Protein AF-A0A3S5CSG3-F1 (afdb_monomer_lite)

Sequence (72 aa):
MNPKEEANRMHVYSIVACPTGKWGASCIESCECVNGVECDRQTGQCICFPGFTGHGCTERKLMHFPRGNGLQ

pLDDT: mean 74.48, std 15.41, range [40.0, 91.25]

InterPro domains:
  IPR000742 EGF-like domain [PS00022] (46-57)
  IPR000742 EGF-like domain [PS01186] (46-57)

Secondary structure (DSSP, 8-state):
--TTSTT---------PPPTTEESTTS-EEP--SSEEEE-TTT--EEEPTTEESTTS-EE--------PPP-

Foldseek 3Di:
DDPPPPPVVPPVLDPVQQPFQAADSVRPHGQQAPQFDGADRYPSAGHHDPQFDDRNSPRGNPPPPVPPPDDD

Radius of gyration: 20.18 Å; chains: 1; bounding box: 50×19×66 Å

Organism: NCBI:txid117903

Structure (mmCIF, N/CA/C/O backbone):
data_AF-A0A3S5CSG3-F1
#
_entry.id   AF-A0A3S5CSG3-F1
#
loop_
_atom_site.group_PDB
_atom_site.id
_atom_site.type_symbol
_atom_site.label_atom_id
_atom_site.label_alt_id
_atom_site.lab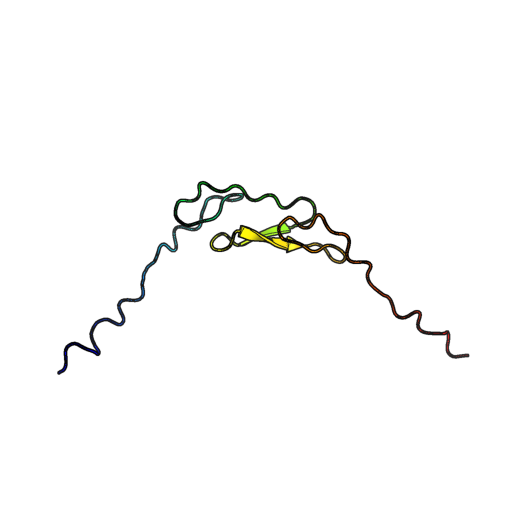el_comp_id
_atom_site.label_asym_id
_atom_site.label_entity_id
_atom_site.label_seq_id
_atom_site.pdbx_PDB_ins_code
_atom_site.Cartn_x
_atom_site.Cartn_y
_atom_site.Cartn_z
_atom_site.occupancy
_atom_site.B_iso_or_equiv
_atom_site.auth_seq_id
_atom_site.auth_comp_id
_atom_site.auth_asym_id
_atom_site.auth_atom_id
_atom_site.pdbx_PDB_model_num
ATOM 1 N N . MET A 1 1 ? -5.987 -3.567 -43.893 1.00 46.31 1 MET A N 1
ATOM 2 C CA . MET A 1 1 ? -5.663 -3.825 -42.474 1.00 46.31 1 MET A CA 1
ATOM 3 C C . MET A 1 1 ? -4.631 -2.793 -42.061 1.00 46.31 1 MET A C 1
ATOM 5 O O . MET A 1 1 ? -3.660 -2.614 -42.786 1.00 46.31 1 MET A O 1
ATOM 9 N N . ASN A 1 2 ? -4.942 -1.990 -41.043 1.00 40.00 2 ASN A N 1
ATOM 10 C CA . ASN A 1 2 ? -4.250 -0.737 -40.731 1.00 40.00 2 ASN A CA 1
ATOM 11 C C . ASN A 1 2 ? -3.354 -0.927 -39.483 1.00 40.00 2 ASN A C 1
ATOM 13 O O . ASN A 1 2 ? -3.818 -1.532 -38.518 1.00 40.00 2 ASN A O 1
ATOM 17 N N . PRO A 1 3 ? -2.131 -0.364 -39.439 1.00 54.34 3 PRO A N 1
ATOM 18 C CA . PRO A 1 3 ? -1.138 -0.497 -38.351 1.00 54.34 3 PRO A CA 1
ATOM 19 C C . PRO A 1 3 ? -1.539 0.091 -36.979 1.00 54.34 3 PRO A C 1
ATOM 21 O O . PRO A 1 3 ? -0.685 0.335 -36.132 1.00 54.34 3 PRO A O 1
ATOM 24 N N . LYS A 1 4 ? -2.829 0.359 -36.751 1.00 52.47 4 LYS A N 1
ATOM 25 C CA . LYS A 1 4 ? -3.364 0.980 -35.527 1.00 52.47 4 LYS A CA 1
ATOM 26 C C . LYS A 1 4 ? -4.099 -0.018 -34.631 1.00 52.47 4 LYS A C 1
ATOM 28 O O . LYS A 1 4 ? -4.264 0.244 -33.447 1.00 52.47 4 LYS A O 1
ATOM 33 N N . GLU A 1 5 ? -4.520 -1.151 -35.193 1.00 57.06 5 GLU A N 1
ATOM 34 C CA . GLU A 1 5 ? -5.295 -2.182 -34.489 1.00 57.06 5 GLU A CA 1
ATOM 35 C C . GLU A 1 5 ? -4.421 -3.341 -33.970 1.0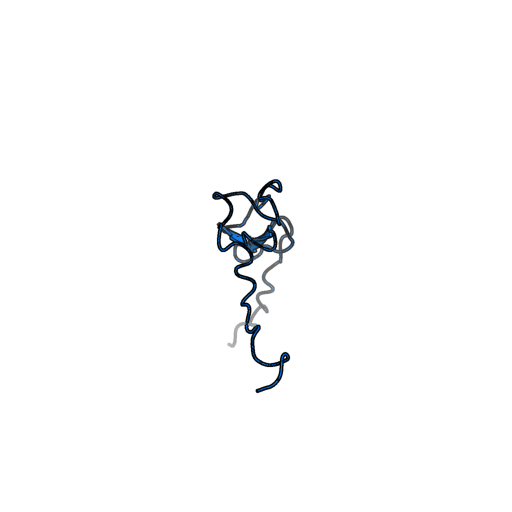0 57.06 5 GLU A C 1
ATOM 37 O O . GLU A 1 5 ? -4.845 -4.086 -33.093 1.00 57.06 5 GLU A O 1
ATOM 42 N N . GLU A 1 6 ? -3.175 -3.467 -34.440 1.00 49.31 6 GLU A N 1
ATOM 43 C CA . GLU A 1 6 ? -2.324 -4.656 -34.237 1.00 49.31 6 GLU A CA 1
ATOM 44 C C . GLU A 1 6 ? -1.261 -4.512 -33.132 1.00 49.31 6 GLU A C 1
ATOM 46 O O . GLU A 1 6 ? -0.213 -5.153 -33.139 1.00 49.31 6 GLU A O 1
ATOM 51 N N . ALA A 1 7 ? -1.544 -3.664 -32.149 1.00 46.91 7 ALA A N 1
ATOM 52 C CA . ALA A 1 7 ? -0.869 -3.688 -30.860 1.00 46.91 7 ALA A CA 1
ATOM 53 C C . ALA A 1 7 ? -1.788 -3.077 -29.789 1.00 46.91 7 ALA A C 1
ATOM 55 O O . ALA A 1 7 ? -1.377 -2.240 -28.992 1.00 46.91 7 ALA A O 1
ATOM 56 N N . ASN A 1 8 ? -2.995 -3.613 -29.616 1.00 54.22 8 ASN A N 1
ATOM 57 C CA . ASN A 1 8 ? -3.290 -4.610 -28.570 1.00 54.22 8 ASN A CA 1
ATOM 58 C C . ASN A 1 8 ? -2.078 -5.430 -28.043 1.00 54.22 8 ASN A C 1
ATOM 60 O O . ASN A 1 8 ? -2.143 -6.629 -27.797 1.00 54.22 8 ASN A O 1
ATOM 64 N N . ARG A 1 9 ? -0.936 -4.766 -27.856 1.00 53.69 9 ARG A N 1
ATOM 65 C CA . ARG A 1 9 ? 0.193 -5.185 -27.065 1.00 53.69 9 ARG A CA 1
ATOM 66 C C . ARG A 1 9 ? -0.203 -4.672 -25.709 1.00 53.69 9 ARG A C 1
ATOM 68 O O . ARG A 1 9 ? 0.222 -3.599 -25.284 1.00 53.69 9 ARG A O 1
ATOM 75 N N . MET A 1 10 ? -1.107 -5.435 -25.093 1.00 50.56 10 MET A N 1
ATOM 76 C CA . MET A 1 10 ? -1.115 -5.634 -23.660 1.00 50.56 10 MET A CA 1
ATOM 77 C C . MET A 1 10 ? 0.333 -5.432 -23.243 1.00 50.56 10 MET A C 1
ATOM 79 O O . MET A 1 10 ? 1.206 -6.214 -23.634 1.00 50.56 10 MET A O 1
ATOM 83 N N . HIS A 1 11 ? 0.627 -4.285 -22.630 1.00 54.09 11 HIS A N 1
ATOM 84 C CA . HIS A 1 11 ? 1.852 -4.168 -21.883 1.00 54.09 11 HIS A CA 1
ATOM 85 C C . HIS A 1 11 ? 1.665 -5.288 -20.876 1.00 54.09 11 HIS A C 1
ATOM 87 O O . HIS A 1 11 ? 0.993 -5.128 -19.861 1.00 54.09 11 HIS A O 1
ATOM 93 N N . VAL A 1 12 ? 2.221 -6.455 -21.198 1.00 56.66 12 VAL A N 1
ATOM 94 C CA . VAL A 1 12 ? 2.632 -7.467 -20.245 1.00 56.66 12 VAL A CA 1
ATOM 95 C C . VAL A 1 12 ? 3.767 -6.789 -19.479 1.00 56.66 12 VAL A C 1
ATOM 97 O O . VAL A 1 12 ? 4.927 -7.178 -19.537 1.00 56.66 12 VAL A O 1
ATOM 100 N N . TYR A 1 13 ? 3.441 -5.659 -18.850 1.00 56.69 13 TYR A N 1
ATOM 101 C CA . TYR A 1 13 ? 4.242 -4.958 -17.896 1.00 56.69 13 TYR A CA 1
ATOM 102 C C . TYR A 1 13 ? 4.104 -5.837 -16.681 1.00 56.69 13 TYR A C 1
ATOM 104 O O . TYR A 1 13 ? 3.203 -5.688 -15.867 1.00 56.69 13 TYR A O 1
ATOM 112 N N . SER A 1 14 ? 4.933 -6.871 -16.704 1.00 57.28 14 SER A N 1
ATOM 113 C CA . SER A 1 14 ? 5.414 -7.514 -15.516 1.00 57.28 14 SER A CA 1
ATOM 114 C C . SER A 1 14 ? 4.299 -7.828 -14.518 1.00 57.28 14 SER A C 1
ATOM 116 O O . SER A 1 14 ? 4.214 -7.231 -13.452 1.00 57.28 14 SER A O 1
ATOM 118 N N . ILE A 1 15 ? 3.525 -8.884 -14.788 1.00 60.81 15 ILE A N 1
ATOM 119 C CA . ILE A 1 15 ? 2.927 -9.647 -13.681 1.00 60.81 15 ILE A CA 1
ATOM 120 C C . ILE A 1 15 ? 4.009 -10.354 -12.839 1.00 60.81 15 ILE A C 1
ATOM 122 O O . ILE A 1 15 ? 3.699 -11.304 -12.122 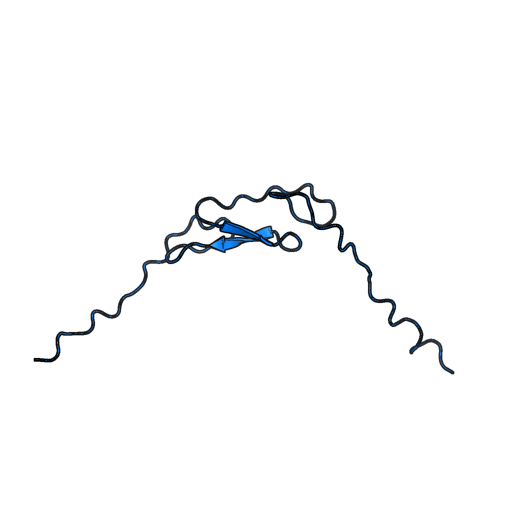1.00 60.81 15 ILE A O 1
ATOM 126 N N . VAL A 1 16 ? 5.285 -9.940 -12.922 1.00 62.03 16 VAL A N 1
ATOM 127 C CA . VAL A 1 16 ? 6.273 -10.235 -11.889 1.00 62.03 16 VAL A CA 1
ATOM 128 C C . VAL A 1 16 ? 5.804 -9.471 -10.662 1.00 62.03 16 VAL A C 1
ATOM 130 O O . VAL A 1 16 ? 6.210 -8.345 -10.390 1.00 62.03 16 VAL A O 1
ATOM 133 N N . ALA A 1 17 ? 4.859 -10.085 -9.958 1.00 69.12 17 ALA A N 1
ATOM 134 C CA . ALA A 1 17 ? 4.463 -9.683 -8.636 1.00 69.12 17 ALA A CA 1
ATOM 135 C C . ALA A 1 17 ? 5.748 -9.584 -7.819 1.00 69.12 17 ALA A C 1
ATOM 137 O O . ALA A 1 17 ? 6.491 -10.562 -7.697 1.00 69.12 17 ALA A O 1
ATOM 138 N N . CYS A 1 18 ? 6.020 -8.395 -7.291 1.00 76.62 18 CYS A N 1
ATOM 139 C CA . CYS A 1 18 ? 7.134 -8.221 -6.382 1.00 76.62 18 CYS A CA 1
ATOM 140 C C . CYS A 1 18 ? 7.047 -9.242 -5.244 1.00 76.62 18 CYS A C 1
ATOM 142 O O . CYS A 1 18 ? 5.936 -9.626 -4.857 1.00 76.62 18 CYS A O 1
ATOM 144 N N . PRO A 1 19 ? 8.182 -9.722 -4.710 1.00 81.75 19 PRO A N 1
ATOM 145 C CA . PRO A 1 19 ? 8.156 -10.577 -3.533 1.00 81.75 19 PRO A CA 1
ATOM 146 C C . PRO A 1 19 ? 7.383 -9.884 -2.404 1.00 81.75 19 PRO A C 1
ATOM 148 O O . PRO A 1 19 ? 7.307 -8.655 -2.352 1.00 81.75 19 PRO A O 1
ATOM 151 N N . THR A 1 20 ? 6.779 -10.674 -1.517 1.00 81.38 20 THR A N 1
ATOM 152 C CA . THR A 1 20 ? 5.979 -10.145 -0.406 1.00 81.38 20 THR A CA 1
ATOM 153 C C . THR A 1 20 ? 6.773 -9.094 0.370 1.00 81.38 20 THR A C 1
ATOM 155 O O . THR A 1 20 ? 7.922 -9.331 0.739 1.00 81.38 20 THR A O 1
ATOM 158 N N . GLY A 1 21 ? 6.160 -7.929 0.594 1.00 83.88 21 GLY A N 1
ATOM 159 C CA . GLY A 1 21 ? 6.797 -6.801 1.273 1.00 83.88 21 GLY A CA 1
ATOM 160 C C . GLY A 1 21 ? 7.593 -5.857 0.366 1.00 83.88 21 GLY A C 1
ATOM 161 O O . GLY A 1 21 ? 8.281 -4.985 0.891 1.00 83.88 21 GLY A O 1
ATOM 162 N N . LYS A 1 22 ? 7.509 -5.998 -0.965 1.00 87.50 22 LYS A N 1
ATOM 163 C CA . LYS A 1 22 ? 8.144 -5.091 -1.934 1.00 87.50 22 LYS A CA 1
ATOM 164 C C . LYS A 1 22 ? 7.178 -4.573 -2.996 1.00 87.50 22 LYS A C 1
ATOM 166 O O . LYS A 1 22 ? 6.206 -5.252 -3.326 1.00 87.50 22 LYS A O 1
ATOM 171 N N . TRP A 1 23 ? 7.482 -3.406 -3.563 1.00 86.94 23 TRP A N 1
ATOM 172 C CA . TRP A 1 23 ? 6.674 -2.767 -4.606 1.00 86.94 23 TRP A CA 1
ATOM 173 C C . TRP A 1 23 ? 7.502 -1.911 -5.585 1.00 86.94 23 TRP A C 1
ATOM 175 O O . TRP A 1 23 ? 8.715 -1.731 -5.425 1.00 86.94 23 TRP A O 1
ATOM 185 N N . GLY A 1 24 ? 6.841 -1.411 -6.632 1.00 82.31 24 GLY A N 1
ATOM 186 C CA . GLY A 1 24 ? 7.411 -0.498 -7.628 1.00 82.31 24 GLY A CA 1
ATOM 187 C C . GLY A 1 24 ? 8.019 -1.198 -8.849 1.00 82.31 24 GLY A C 1
ATOM 188 O O . GLY A 1 24 ? 8.100 -2.422 -8.917 1.00 82.31 24 GLY A O 1
ATOM 189 N N . ALA A 1 25 ? 8.480 -0.408 -9.824 1.00 80.69 25 ALA A N 1
ATOM 190 C CA . ALA A 1 25 ? 8.875 -0.894 -11.155 1.00 80.69 25 ALA A CA 1
ATOM 191 C C . ALA A 1 25 ? 9.997 -1.953 -11.170 1.00 80.69 25 ALA A C 1
ATOM 193 O O . ALA A 1 25 ? 10.097 -2.722 -12.125 1.00 80.69 25 ALA A O 1
ATOM 194 N N . SER A 1 26 ? 10.811 -2.000 -10.112 1.00 80.88 26 SER A N 1
ATOM 195 C CA . SER A 1 26 ? 11.926 -2.944 -9.951 1.00 80.88 26 SER A CA 1
ATOM 196 C C . SER A 1 26 ? 11.879 -3.714 -8.626 1.00 80.88 26 SER A C 1
ATOM 198 O O . SER A 1 26 ? 12.872 -4.336 -8.257 1.00 80.88 26 SER A O 1
ATOM 200 N N . CYS A 1 27 ? 10.769 -3.651 -7.877 1.00 84.31 27 CYS A N 1
ATOM 201 C CA . CYS A 1 27 ? 10.650 -4.264 -6.547 1.00 84.31 27 CYS A CA 1
ATOM 202 C C . CYS A 1 27 ? 11.781 -3.861 -5.584 1.00 84.31 27 CYS A C 1
ATOM 204 O O . CYS A 1 27 ? 12.287 -4.683 -4.817 1.00 84.31 27 CYS A O 1
ATOM 206 N N . ILE A 1 28 ? 12.234 -2.611 -5.669 1.00 86.88 28 ILE A N 1
ATOM 207 C CA . ILE A 1 28 ? 13.276 -2.062 -4.792 1.00 86.88 28 ILE A CA 1
ATOM 208 C C . ILE A 1 28 ? 12.664 -1.429 -3.546 1.00 86.88 28 ILE A C 1
ATOM 210 O O . ILE A 1 28 ? 13.228 -1.570 -2.459 1.00 86.88 28 ILE A O 1
ATOM 214 N N . GLU A 1 29 ? 11.478 -0.842 -3.700 1.00 88.12 29 GLU A N 1
ATOM 215 C CA . GLU A 1 29 ? 10.763 -0.178 -2.627 1.00 88.12 29 GLU A CA 1
ATOM 216 C C . GLU A 1 29 ? 10.204 -1.222 -1.666 1.00 88.12 29 GLU A C 1
ATOM 218 O O . GLU A 1 29 ? 9.713 -2.282 -2.073 1.00 88.12 29 GLU A O 1
ATOM 223 N N . SER A 1 30 ? 10.315 -0.935 -0.373 1.00 89.25 30 SER A N 1
ATOM 224 C CA . SER A 1 30 ? 9.810 -1.812 0.681 1.00 89.25 30 SER A CA 1
ATOM 225 C C . SER A 1 30 ? 8.427 -1.348 1.111 1.00 89.25 30 SER A C 1
ATOM 227 O O . SER A 1 30 ? 8.125 -0.156 1.110 1.00 89.25 30 SER A O 1
ATOM 229 N N . CYS A 1 31 ? 7.569 -2.296 1.461 1.00 89.06 31 CYS A N 1
ATOM 230 C CA . CYS A 1 31 ? 6.254 -1.982 1.985 1.00 89.06 31 CYS A CA 1
ATOM 231 C C . CYS A 1 31 ? 6.345 -1.614 3.462 1.00 89.06 31 CYS A C 1
ATOM 233 O O . CYS A 1 31 ? 6.754 -2.428 4.287 1.00 89.06 31 CYS A O 1
ATOM 235 N N . GLU A 1 32 ? 5.912 -0.404 3.795 1.00 89.56 32 GLU A N 1
ATOM 236 C CA . GLU A 1 32 ? 5.975 0.153 5.149 1.00 89.56 32 GLU A CA 1
ATOM 237 C C . GLU A 1 32 ? 4.586 0.177 5.811 1.00 89.56 32 GLU A C 1
ATOM 239 O O . GLU A 1 32 ? 4.148 1.182 6.371 1.00 89.56 32 GLU A O 1
ATOM 244 N N . CYS A 1 33 ? 3.853 -0.938 5.724 1.00 90.69 33 CYS A N 1
ATOM 245 C CA . CYS A 1 33 ? 2.525 -1.068 6.325 1.00 90.69 33 CYS A CA 1
ATOM 246 C C . CYS A 1 33 ? 2.641 -1.396 7.821 1.00 90.69 33 CYS A C 1
ATOM 248 O O . CYS A 1 33 ? 2.874 -2.546 8.183 1.00 90.69 33 CYS A O 1
ATOM 250 N N . VAL A 1 34 ? 2.451 -0.410 8.703 1.00 89.69 34 VAL A N 1
ATOM 251 C CA . VAL A 1 34 ? 2.550 -0.619 10.163 1.00 89.69 34 VAL A CA 1
ATOM 252 C C . VAL A 1 34 ? 1.269 -1.235 10.733 1.00 89.69 34 VAL A C 1
ATOM 254 O O . VAL A 1 34 ? 1.326 -2.215 11.468 1.00 89.69 34 VAL A O 1
ATOM 257 N N . ASN A 1 35 ? 0.103 -0.684 10.375 1.00 88.00 35 ASN A N 1
ATOM 258 C CA . ASN A 1 35 ? -1.219 -1.210 10.759 1.00 88.00 35 ASN A CA 1
ATOM 259 C C . ASN A 1 35 ? -2.017 -1.639 9.521 1.00 88.00 35 ASN A C 1
ATOM 261 O O . ASN A 1 35 ? -3.188 -1.284 9.355 1.00 88.00 35 ASN A O 1
ATOM 265 N N . GLY A 1 36 ? -1.349 -2.343 8.611 1.00 84.31 36 GLY A N 1
ATOM 266 C CA . GLY A 1 36 ? -1.941 -2.865 7.386 1.00 84.31 36 GLY A CA 1
ATOM 267 C C . GLY A 1 36 ? -1.688 -4.358 7.228 1.00 84.31 36 GLY A C 1
ATOM 268 O O . GLY A 1 36 ? -0.863 -4.936 7.931 1.00 84.31 36 GLY A O 1
ATOM 269 N N . VAL A 1 37 ? -2.429 -4.974 6.311 1.00 84.06 37 VAL A N 1
ATOM 270 C CA . VAL A 1 37 ? -2.379 -6.425 6.070 1.00 84.06 37 VAL A CA 1
ATOM 271 C C . VAL A 1 37 ? -1.448 -6.758 4.914 1.00 84.06 37 VAL A C 1
ATOM 273 O O . VAL A 1 37 ? -0.593 -7.630 5.021 1.00 84.06 37 VAL A O 1
ATOM 276 N N . GLU A 1 38 ? -1.619 -6.052 3.802 1.00 83.88 38 GLU A N 1
ATOM 277 C CA . GLU A 1 38 ? -0.863 -6.258 2.574 1.00 83.88 38 GLU A CA 1
ATOM 278 C C . GLU A 1 38 ? -0.661 -4.910 1.878 1.00 83.88 38 GLU A C 1
ATOM 280 O O . GLU A 1 38 ? -1.481 -4.000 2.023 1.00 83.88 38 GLU A O 1
ATOM 285 N N . CYS A 1 39 ? 0.442 -4.786 1.144 1.00 87.00 39 CYS A N 1
ATOM 286 C CA . CYS A 1 39 ? 0.686 -3.684 0.225 1.00 87.00 39 CYS A CA 1
ATOM 287 C C . CYS A 1 39 ? 0.418 -4.121 -1.210 1.00 87.00 39 CYS A C 1
ATOM 289 O O . CYS A 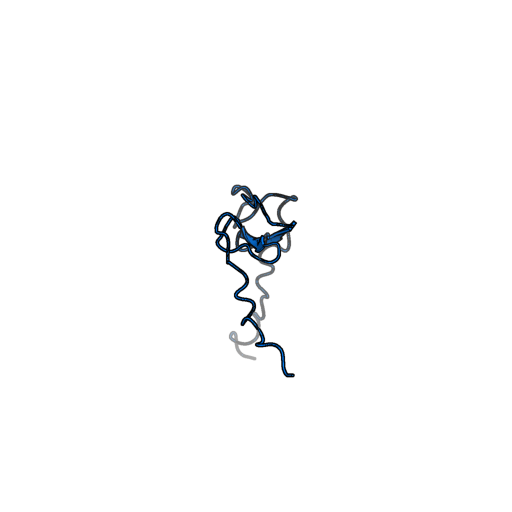1 39 ? 0.802 -5.214 -1.638 1.00 87.00 39 CYS A O 1
ATOM 291 N N . ASP A 1 40 ? -0.182 -3.226 -1.976 1.00 84.00 40 ASP A N 1
ATOM 292 C CA . ASP A 1 40 ? -0.298 -3.380 -3.409 1.00 84.00 40 ASP A CA 1
ATOM 293 C C . ASP A 1 40 ? 1.102 -3.383 -4.041 1.00 84.00 40 ASP A C 1
ATOM 295 O O . ASP A 1 40 ? 1.898 -2.459 -3.875 1.00 84.00 40 ASP A O 1
ATOM 299 N N . ARG A 1 41 ? 1.422 -4.450 -4.772 1.00 80.75 41 ARG A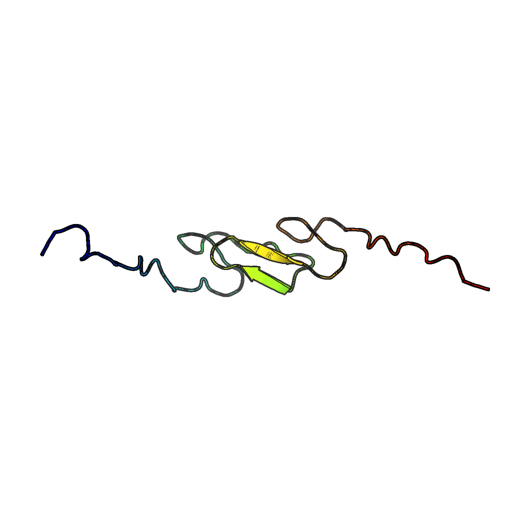 N 1
ATOM 300 C CA . ARG A 1 41 ? 2.773 -4.674 -5.312 1.00 80.75 41 ARG A CA 1
ATOM 301 C C . ARG A 1 41 ? 3.119 -3.711 -6.452 1.00 80.75 41 ARG A C 1
ATOM 303 O O . ARG A 1 41 ? 4.295 -3.565 -6.776 1.00 80.75 41 ARG A O 1
ATOM 310 N N . GLN A 1 42 ? 2.126 -3.061 -7.062 1.00 77.19 42 GLN A N 1
ATOM 311 C CA . GLN A 1 42 ? 2.333 -2.097 -8.144 1.00 77.19 42 GLN A CA 1
ATOM 312 C C . GLN A 1 42 ? 2.465 -0.670 -7.607 1.00 77.19 42 GLN A C 1
ATOM 314 O O . GLN A 1 42 ? 3.354 0.067 -8.025 1.00 77.19 42 GLN A O 1
ATOM 319 N N . THR A 1 43 ? 1.598 -0.291 -6.673 1.00 80.12 43 THR A N 1
ATOM 320 C CA . THR A 1 43 ? 1.456 1.086 -6.181 1.00 80.12 43 THR A CA 1
ATOM 321 C C . THR A 1 43 ? 2.103 1.326 -4.819 1.00 80.12 43 THR A C 1
ATOM 323 O O . THR A 1 43 ? 2.305 2.479 -4.457 1.00 80.12 43 THR A O 1
ATOM 326 N N . GLY A 1 44 ? 2.407 0.271 -4.058 1.00 85.00 44 GLY A N 1
ATOM 327 C CA . GLY A 1 44 ? 2.913 0.360 -2.684 1.00 85.00 44 GLY A CA 1
ATOM 328 C C . GLY A 1 44 ? 1.844 0.630 -1.631 1.00 85.00 44 GLY A C 1
ATOM 329 O O . GLY A 1 44 ? 2.140 0.611 -0.438 1.00 85.00 44 GLY A O 1
ATOM 330 N N . GLN A 1 45 ? 0.596 0.848 -2.048 1.00 86.06 45 GLN A N 1
ATOM 331 C CA . GLN A 1 45 ? -0.469 1.264 -1.151 1.00 86.06 45 GLN A CA 1
ATOM 332 C C . GLN A 1 45 ? -0.893 0.132 -0.209 1.00 86.06 45 GLN A C 1
ATOM 334 O O . GLN A 1 45 ? -1.229 -0.969 -0.643 1.00 86.06 45 GLN A O 1
ATOM 339 N N . CYS A 1 46 ? -0.929 0.420 1.090 1.00 91.06 46 CYS A N 1
ATOM 340 C CA . CYS A 1 46 ? -1.327 -0.544 2.106 1.00 91.06 46 CYS A CA 1
ATOM 341 C C . CYS A 1 46 ? -2.852 -0.664 2.251 1.00 91.06 46 CYS A C 1
ATOM 343 O O . CYS A 1 46 ? -3.583 0.330 2.283 1.00 91.06 46 CYS A O 1
ATOM 345 N N . ILE A 1 47 ? -3.327 -1.894 2.443 1.00 90.12 47 ILE A N 1
ATOM 346 C CA . ILE A 1 47 ? -4.677 -2.180 2.930 1.00 90.12 47 ILE A CA 1
ATOM 347 C C . ILE A 1 47 ? -4.666 -2.023 4.450 1.00 90.12 47 ILE A C 1
ATOM 349 O O . ILE A 1 47 ? -4.145 -2.877 5.172 1.00 90.12 47 ILE A O 1
ATOM 353 N N . CYS A 1 48 ? -5.225 -0.916 4.933 1.00 91.06 48 CYS A N 1
ATOM 354 C CA . CYS A 1 48 ? -5.217 -0.573 6.350 1.00 91.06 48 CYS A CA 1
ATOM 355 C C . CYS A 1 48 ? -6.285 -1.308 7.154 1.00 91.06 48 CYS A C 1
ATOM 357 O O . CYS A 1 48 ? -7.405 -1.525 6.686 1.00 91.06 48 CYS A O 1
ATOM 359 N N . PHE A 1 49 ? -5.957 -1.620 8.409 1.00 90.19 49 PHE A N 1
ATOM 360 C CA . PHE A 1 49 ? -6.956 -2.074 9.363 1.00 90.19 49 PHE A CA 1
ATOM 361 C C . PHE A 1 49 ? -8.033 -1.004 9.593 1.00 90.19 49 PHE A C 1
ATOM 363 O O . PHE A 1 49 ? -7.769 0.198 9.462 1.00 90.19 49 PHE A O 1
ATOM 370 N N . PRO A 1 50 ? -9.253 -1.414 9.979 1.00 88.31 50 PRO A N 1
ATOM 371 C CA . PRO A 1 50 ? -10.318 -0.476 10.286 1.00 88.31 50 PRO A CA 1
ATOM 372 C C . PRO A 1 50 ? -9.873 0.548 11.341 1.00 88.31 50 PRO A C 1
ATOM 374 O O . PRO A 1 50 ? -9.416 0.194 12.424 1.00 88.31 50 PRO A O 1
ATOM 377 N N . GLY A 1 51 ? -10.016 1.832 11.015 1.00 89.31 51 GLY 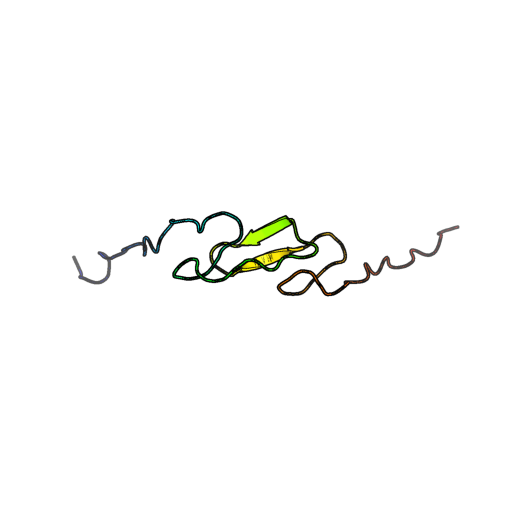A N 1
ATOM 378 C CA . GLY A 1 51 ? -9.570 2.930 11.873 1.00 89.31 51 GLY A CA 1
ATOM 379 C C . GLY A 1 51 ? -8.135 3.412 11.623 1.00 89.31 51 GLY A C 1
ATOM 380 O O . GLY A 1 51 ? -7.647 4.263 12.364 1.00 89.31 51 GLY A O 1
ATOM 381 N N . PHE A 1 52 ? -7.474 2.924 10.571 1.00 90.62 52 PHE A N 1
ATOM 382 C CA . PHE A 1 52 ? -6.183 3.424 10.099 1.00 90.62 52 PHE A CA 1
ATOM 383 C C . PHE A 1 52 ? -6.260 3.890 8.640 1.00 90.62 52 PHE A C 1
ATOM 385 O O . PHE A 1 52 ? -7.106 3.436 7.871 1.00 90.62 52 PHE A O 1
ATOM 392 N N . THR A 1 53 ? -5.406 4.843 8.276 1.00 87.25 53 THR A N 1
ATOM 393 C CA . THR A 1 53 ? -5.324 5.452 6.943 1.00 87.25 53 THR A CA 1
ATOM 394 C C . THR A 1 53 ? -3.901 5.953 6.660 1.00 87.25 53 THR A C 1
ATOM 396 O O . THR A 1 53 ? -3.011 5.846 7.509 1.00 87.25 53 THR A O 1
ATOM 399 N N . GLY A 1 54 ? -3.688 6.490 5.458 1.00 85.69 54 GLY A N 1
ATOM 400 C CA . GLY A 1 54 ? -2.386 6.944 4.971 1.00 85.69 54 GLY A CA 1
ATOM 401 C C . GLY A 1 54 ? -1.595 5.817 4.305 1.00 85.69 54 GLY A C 1
ATOM 402 O O . GLY A 1 54 ? -1.953 4.646 4.421 1.00 85.69 54 GLY A O 1
ATOM 403 N N . HIS A 1 55 ? -0.515 6.170 3.602 1.00 83.88 55 HIS A N 1
ATOM 404 C CA . HIS A 1 55 ? 0.269 5.227 2.790 1.00 83.88 55 HIS A CA 1
ATOM 405 C C . HIS A 1 55 ? 0.758 4.009 3.592 1.00 83.88 55 HIS A C 1
ATOM 407 O O . HIS A 1 55 ? 0.615 2.887 3.126 1.00 83.88 55 HIS A O 1
ATOM 413 N N . GLY A 1 56 ? 1.255 4.223 4.816 1.00 87.19 56 GLY A N 1
ATOM 414 C CA . GLY A 1 56 ? 1.732 3.168 5.723 1.00 87.19 56 GLY A CA 1
ATOM 415 C C . GLY A 1 56 ? 0.747 2.755 6.824 1.00 87.19 56 GLY A C 1
ATOM 416 O O . GLY A 1 56 ? 1.135 2.080 7.778 1.00 87.19 56 GLY A O 1
ATOM 417 N N . CYS A 1 57 ? -0.519 3.182 6.750 1.00 91.25 57 CYS A N 1
ATOM 418 C CA . CYS A 1 57 ? -1.524 2.927 7.793 1.00 91.25 57 CYS A CA 1
ATOM 419 C C . CYS A 1 57 ? -1.105 3.418 9.194 1.00 91.25 57 CYS A C 1
ATOM 421 O O . CYS A 1 57 ? -1.397 2.787 10.213 1.00 91.25 57 CYS A O 1
ATOM 423 N N . THR A 1 58 ? -0.377 4.531 9.261 1.00 90.81 58 THR A N 1
ATOM 424 C CA . THR A 1 58 ? 0.112 5.122 10.516 1.00 90.81 58 THR A CA 1
ATOM 425 C C . THR A 1 58 ? -0.858 6.149 11.092 1.00 90.81 58 THR A C 1
ATOM 427 O O . THR A 1 58 ? -0.839 6.417 12.293 1.00 90.81 58 THR A O 1
ATOM 430 N N . GLU A 1 59 ? -1.750 6.696 10.269 1.00 89.56 59 GLU A N 1
ATOM 431 C CA . GLU A 1 59 ? -2.722 7.689 10.702 1.00 89.56 59 GLU A CA 1
ATOM 432 C C . GLU A 1 59 ? -3.960 6.999 11.267 1.00 89.56 59 GLU A C 1
ATOM 434 O O . GLU A 1 59 ? -4.626 6.220 10.586 1.00 89.56 59 GLU A O 1
ATOM 439 N N . ARG A 1 60 ? -4.312 7.303 12.519 1.00 87.06 60 ARG A N 1
ATOM 440 C CA . ARG A 1 60 ? -5.545 6.797 13.126 1.00 87.06 60 ARG A CA 1
ATOM 441 C C . ARG A 1 60 ? -6.738 7.576 12.592 1.00 87.06 60 ARG A C 1
ATOM 443 O O . ARG A 1 60 ? -7.005 8.699 13.016 1.00 87.06 60 ARG A O 1
ATOM 450 N N . LYS A 1 61 ? -7.515 6.943 11.721 1.00 81.75 61 LYS A N 1
ATOM 451 C CA . LYS A 1 61 ? -8.857 7.404 11.397 1.00 81.75 61 LYS A CA 1
ATOM 452 C C . LYS A 1 61 ? -9.763 7.019 12.556 1.00 81.75 61 LYS A C 1
ATOM 454 O O . LYS A 1 61 ? -10.164 5.868 12.691 1.00 81.75 61 LYS A O 1
ATOM 459 N N . LEU A 1 62 ? -10.102 7.982 13.407 1.00 73.94 62 LEU A N 1
ATOM 460 C CA . LEU A 1 62 ? -11.183 7.781 14.365 1.00 73.94 62 LEU A CA 1
ATOM 461 C C . LEU A 1 62 ? -12.414 7.355 13.563 1.00 73.94 62 LEU A C 1
ATOM 463 O O . LEU A 1 62 ? -12.918 8.132 12.747 1.00 73.94 62 LEU A O 1
ATOM 467 N N . MET A 1 63 ? -12.869 6.114 13.759 1.00 64.25 63 MET A N 1
ATOM 468 C CA . MET A 1 63 ? -14.211 5.741 13.348 1.00 64.25 63 MET A CA 1
ATOM 469 C C . MET A 1 63 ? -15.131 6.695 14.093 1.00 64.25 63 MET A C 1
ATOM 471 O O . MET A 1 63 ? -15.360 6.540 15.292 1.00 64.25 63 MET A O 1
ATOM 475 N N . HIS A 1 64 ? -15.601 7.730 13.402 1.00 65.44 64 HIS A N 1
ATOM 476 C CA . HIS A 1 64 ? -16.775 8.446 13.844 1.00 65.44 64 HIS A CA 1
ATOM 477 C C . HIS A 1 64 ? -17.900 7.419 13.801 1.00 65.44 64 HIS A C 1
ATOM 479 O O . HIS A 1 64 ? -18.536 7.220 12.773 1.00 65.44 64 HIS A O 1
ATOM 485 N N . PHE A 1 65 ? -18.115 6.735 14.920 1.00 56.97 65 PHE A N 1
ATOM 486 C CA . PHE A 1 65 ? -19.446 6.294 15.265 1.00 56.97 65 PHE A CA 1
ATOM 487 C C . PHE A 1 65 ? -20.238 7.594 15.395 1.00 56.97 65 PHE A C 1
ATOM 489 O O . PHE A 1 65 ? -19.948 8.360 16.324 1.00 56.97 65 PHE A O 1
ATOM 496 N N . PRO A 1 66 ? -21.192 7.920 14.498 1.00 61.84 66 PRO A N 1
ATOM 497 C CA . PRO A 1 66 ? -22.234 8.828 14.927 1.00 61.84 66 PRO A CA 1
ATOM 498 C C . PRO A 1 66 ? -22.759 8.189 16.207 1.00 61.84 66 PRO A C 1
ATOM 500 O O . PRO A 1 66 ? -23.158 7.023 16.198 1.00 61.84 66 PRO A O 1
ATOM 503 N N . ARG A 1 67 ? -22.622 8.889 17.336 1.00 62.41 67 ARG A N 1
ATOM 504 C CA . ARG A 1 67 ? -23.299 8.494 18.564 1.00 62.41 67 ARG A CA 1
ATOM 505 C C . ARG A 1 67 ? -24.773 8.485 18.188 1.00 62.41 67 ARG A C 1
ATOM 507 O O . ARG A 1 67 ? -25.398 9.539 18.133 1.00 62.41 67 ARG A O 1
ATOM 514 N N . GLY A 1 68 ? -25.278 7.317 17.802 1.00 54.94 68 GLY A N 1
ATOM 515 C CA . GLY A 1 68 ? -26.692 7.079 17.631 1.00 54.94 68 GLY A CA 1
ATOM 516 C C . GLY A 1 68 ? -27.275 7.327 19.001 1.00 54.94 68 GLY A C 1
ATOM 517 O O . GLY A 1 68 ? -27.064 6.530 19.913 1.00 54.94 68 GLY A O 1
ATOM 518 N N . ASN A 1 69 ? -27.876 8.503 19.165 1.00 55.25 69 ASN A N 1
ATOM 519 C CA . ASN A 1 69 ? -28.664 8.830 20.333 1.00 55.25 69 ASN A CA 1
ATOM 520 C C . ASN A 1 69 ? -29.611 7.657 20.574 1.00 55.25 69 ASN A C 1
ATOM 522 O O . ASN A 1 69 ? -30.283 7.218 19.639 1.00 55.25 69 ASN A O 1
ATOM 526 N N . GLY A 1 70 ? -29.604 7.132 21.800 1.00 54.75 70 GLY A N 1
ATOM 527 C CA . GLY A 1 70 ? -30.574 6.137 22.225 1.00 54.75 70 GLY A CA 1
ATOM 528 C C . GLY A 1 70 ? -31.966 6.643 21.879 1.00 54.75 70 GLY A C 1
ATOM 529 O O . GLY A 1 70 ? -32.379 7.698 22.360 1.00 54.75 70 GLY A O 1
ATOM 530 N N . LEU A 1 71 ? -32.646 5.925 20.991 1.00 57.06 71 LEU A N 1
ATOM 531 C CA . LEU A 1 71 ? -34.081 6.065 20.853 1.00 57.06 71 LEU A CA 1
ATOM 532 C C . LEU A 1 71 ? -34.698 5.340 22.046 1.00 57.06 71 LEU A C 1
ATOM 534 O O . LEU A 1 71 ? -34.373 4.184 22.323 1.00 57.06 71 LEU A O 1
ATOM 538 N N . GLN A 1 72 ? -35.477 6.126 22.775 1.00 49.00 72 GLN A N 1
ATOM 539 C CA . GLN A 1 72 ? -36.242 5.791 23.963 1.00 49.00 72 GLN A CA 1
ATOM 540 C C . GLN A 1 72 ? -37.436 4.894 23.639 1.00 49.00 72 GLN A C 1
ATOM 542 O O . GLN A 1 72 ? -37.946 4.992 22.499 1.00 49.00 72 GLN A O 1
#